Protein AF-A0A8C5RWV8-F1 (afdb_monomer_lite)

Secondary structure (DSSP, 8-state):
-HHHHHHHHHHHHHHHHHHHT-HHHHHHHHHHHHHHHHHS-SS--SSTTHHHHHHHHHHHHHHHTT-HHHHHHHHHHHHHHH---HHHHHHHHHHHHHTT-HHHHHHHHHHHHHHHHHH-GGGGTTT-------

Sequence (134 aa):
GDQRLGQDALRLQAAAHYAQGDLSSAKALVELQLATATESSPGAPEDPSELPDAEVNMGCLLYREGQHEEACGKFASAMQVLGYCPELSYNMALCCYAAKQYAPALKHIADIIERGMQQHPELSVGTNTEVLDK

InterPro domains:
  IPR011990 Tetratricopeptide-like helical domain superfamily [G3DSA:1.25.40.10] (6-124)
  IPR011990 Tetratricopeptide-like helical domain superfamily [SSF48452] (9-117)
  IPR039941 Tetratricopeptide repeat protein 30 [PTHR20931] (4-132)

pLDDT: mean 85.17, std 16.17, range [38.12, 98.38]

Radius of gyration: 18.42 Å; chains: 1; bounding box: 37×33×67 Å

Structure (mmCIF, N/CA/C/O backbone):
data_AF-A0A8C5RWV8-F1
#
_entry.id   AF-A0A8C5RWV8-F1
#
loop_
_atom_site.group_PDB
_atom_site.id
_atom_site.type_symbol
_atom_site.label_atom_id
_atom_site.label_alt_id
_atom_site.label_comp_id
_atom_site.label_asym_id
_atom_site.label_entity_id
_atom_site.label_seq_id
_atom_site.pdbx_PDB_ins_code
_atom_site.Cartn_x
_atom_site.Cartn_y
_atom_site.Cartn_z
_atom_site.occupancy
_atom_site.B_iso_or_equiv
_atom_site.auth_seq_id
_atom_site.auth_comp_id
_atom_site.auth_asym_id
_atom_site.auth_atom_id
_atom_site.pdbx_PDB_model_num
ATOM 1 N N . GLY A 1 1 ? 12.555 4.744 24.818 1.00 59.03 1 GLY A N 1
ATOM 2 C CA . GLY A 1 1 ? 12.546 3.323 25.222 1.00 59.03 1 GLY A CA 1
ATOM 3 C C . GLY A 1 1 ? 11.132 2.789 25.206 1.00 59.03 1 GLY A C 1
ATOM 4 O O . GLY A 1 1 ? 10.772 2.121 24.252 1.00 59.03 1 GLY A O 1
ATOM 5 N N . ASP A 1 2 ? 10.321 3.164 26.198 1.00 65.06 2 ASP A N 1
ATOM 6 C CA . ASP A 1 2 ? 8.924 2.710 26.326 1.00 65.06 2 ASP A CA 1
ATOM 7 C C . ASP A 1 2 ? 7.998 3.164 25.189 1.00 65.06 2 ASP A C 1
ATOM 9 O O . ASP A 1 2 ? 7.193 2.384 24.695 1.00 65.06 2 ASP A O 1
ATOM 13 N N . GLN A 1 3 ? 8.135 4.409 24.724 1.00 68.31 3 GLN A N 1
ATOM 14 C CA . GLN A 1 3 ? 7.224 4.958 23.714 1.00 68.31 3 GLN A CA 1
ATOM 15 C C . GLN A 1 3 ? 7.363 4.275 22.344 1.00 68.31 3 GLN A C 1
ATOM 17 O O . GLN A 1 3 ? 6.359 3.985 21.702 1.00 68.31 3 GLN A O 1
ATOM 22 N N . ARG A 1 4 ? 8.593 3.920 21.948 1.00 71.81 4 ARG A N 1
ATOM 23 C CA . ARG A 1 4 ? 8.873 3.157 20.718 1.00 71.81 4 ARG A CA 1
ATOM 24 C C . ARG A 1 4 ? 8.326 1.731 20.785 1.00 71.81 4 ARG A C 1
ATOM 26 O O . ARG A 1 4 ? 7.661 1.290 19.860 1.00 71.81 4 ARG A O 1
ATOM 33 N N . LEU A 1 5 ? 8.523 1.043 21.914 1.00 78.69 5 LEU A N 1
ATOM 34 C CA . LEU A 1 5 ? 7.948 -0.291 22.138 1.00 78.69 5 LEU A CA 1
ATOM 35 C C . LEU A 1 5 ? 6.414 -0.271 22.069 1.00 78.69 5 LEU A C 1
ATOM 37 O O . LEU A 1 5 ? 5.812 -1.199 21.534 1.00 78.69 5 LEU A O 1
ATOM 41 N N . GLY A 1 6 ? 5.789 0.796 22.577 1.00 81.38 6 GLY A N 1
ATOM 42 C CA . GLY A 1 6 ? 4.350 1.014 22.450 1.00 81.38 6 GLY A CA 1
ATOM 43 C C . GLY A 1 6 ? 3.893 1.135 20.995 1.00 81.38 6 GLY A C 1
ATOM 44 O O . GLY A 1 6 ? 2.922 0.489 20.607 1.00 81.38 6 GLY A O 1
ATOM 45 N N . GLN A 1 7 ? 4.609 1.903 20.172 1.00 80.25 7 GLN A N 1
ATOM 46 C CA . GLN A 1 7 ? 4.284 2.049 18.751 1.00 80.25 7 GLN A CA 1
ATOM 47 C C . GLN A 1 7 ? 4.516 0.763 17.940 1.00 80.25 7 GLN A C 1
ATOM 49 O O . GLN A 1 7 ? 3.670 0.381 17.130 1.00 80.25 7 GLN A O 1
ATOM 54 N N . ASP A 1 8 ? 5.617 0.050 18.189 1.00 83.94 8 ASP A N 1
ATOM 55 C CA . ASP A 1 8 ? 5.897 -1.236 17.540 1.00 83.94 8 ASP A CA 1
ATOM 56 C C . ASP A 1 8 ? 4.810 -2.272 17.866 1.00 83.94 8 ASP A C 1
ATOM 58 O O . ASP A 1 8 ? 4.361 -3.020 16.991 1.00 83.94 8 ASP A O 1
ATOM 62 N N . ALA A 1 9 ? 4.331 -2.283 19.115 1.00 87.50 9 ALA A N 1
ATOM 63 C CA . ALA A 1 9 ? 3.231 -3.141 19.539 1.00 87.50 9 ALA A CA 1
ATOM 64 C C . ALA A 1 9 ? 1.916 -2.792 18.822 1.00 87.50 9 ALA A C 1
ATOM 66 O O . ALA A 1 9 ? 1.231 -3.698 18.340 1.00 87.50 9 ALA A O 1
ATOM 67 N N . LEU A 1 10 ? 1.584 -1.500 18.693 1.00 87.19 10 LEU A N 1
ATOM 68 C CA . LEU A 1 10 ? 0.396 -1.042 17.960 1.00 87.19 10 LEU A CA 1
ATOM 69 C C . LEU A 1 10 ? 0.450 -1.451 16.486 1.00 87.19 10 LEU A C 1
ATOM 71 O O . LEU A 1 10 ? -0.529 -1.972 15.948 1.00 87.19 10 LEU A O 1
ATOM 75 N N . ARG A 1 11 ? 1.608 -1.279 15.844 1.00 87.88 11 ARG A N 1
ATOM 76 C CA . ARG A 1 11 ? 1.836 -1.677 14.452 1.00 87.88 11 ARG A CA 1
ATOM 77 C C . ARG A 1 11 ? 1.648 -3.178 14.254 1.00 87.88 11 ARG A C 1
ATOM 79 O O . ARG A 1 11 ? 0.947 -3.599 13.333 1.00 87.88 11 ARG A O 1
ATOM 86 N N . LEU A 1 12 ? 2.246 -3.990 15.126 1.00 91.44 12 LEU A N 1
ATOM 87 C CA . LEU A 1 12 ? 2.105 -5.443 15.071 1.00 91.44 12 LEU A CA 1
ATOM 88 C C . LEU A 1 12 ? 0.648 -5.873 15.288 1.00 91.44 12 LEU A C 1
ATOM 90 O O . LEU A 1 12 ? 0.151 -6.753 14.585 1.00 91.44 12 LEU A O 1
ATOM 94 N N . GLN A 1 13 ? -0.055 -5.231 16.222 1.00 92.50 13 GLN A N 1
ATOM 95 C CA . GLN A 1 13 ? -1.465 -5.502 16.478 1.00 92.50 13 GLN A CA 1
ATOM 96 C C . GLN A 1 13 ? -2.341 -5.141 15.269 1.00 92.50 13 GLN A C 1
ATOM 98 O O . GLN A 1 13 ? -3.190 -5.940 14.870 1.00 92.50 13 GLN A O 1
ATOM 103 N N . ALA A 1 14 ? -2.099 -3.993 14.630 1.00 92.31 14 ALA A N 1
ATOM 104 C CA . ALA A 1 14 ? -2.794 -3.599 13.406 1.00 92.31 14 ALA A CA 1
ATOM 105 C C . ALA A 1 14 ? -2.578 -4.620 12.278 1.00 92.31 14 ALA A C 1
ATOM 107 O O . ALA A 1 14 ? -3.539 -5.049 11.637 1.00 92.31 14 ALA A O 1
ATOM 108 N N . ALA A 1 15 ? -1.336 -5.075 12.082 1.00 91.62 15 ALA A N 1
ATOM 109 C CA . ALA A 1 15 ? -1.011 -6.108 11.102 1.00 91.62 15 ALA A CA 1
ATOM 110 C C . ALA A 1 15 ? -1.717 -7.443 11.404 1.00 91.62 15 ALA A C 1
ATOM 112 O O . ALA A 1 15 ? -2.196 -8.110 10.485 1.00 91.62 15 ALA A O 1
ATOM 113 N N . ALA A 1 16 ? -1.841 -7.817 12.682 1.00 94.06 16 ALA A N 1
ATOM 114 C CA . ALA A 1 16 ? -2.563 -9.019 13.091 1.00 94.06 16 ALA A CA 1
ATOM 115 C C . ALA A 1 16 ? -4.065 -8.932 12.764 1.00 94.06 16 ALA A C 1
ATOM 117 O O . ALA A 1 16 ? -4.607 -9.864 12.166 1.00 94.06 16 ALA A O 1
ATOM 118 N N . HIS A 1 17 ? -4.724 -7.812 13.082 1.00 93.38 17 HIS A N 1
ATOM 119 C CA . HIS A 1 17 ? -6.131 -7.588 12.718 1.00 93.38 17 HIS A CA 1
ATOM 120 C C . HIS A 1 17 ? -6.326 -7.577 11.196 1.00 93.38 17 HIS A C 1
ATOM 122 O O . HIS A 1 17 ? -7.226 -8.239 10.677 1.00 93.38 17 HIS A O 1
ATOM 128 N N . TYR A 1 18 ? -5.426 -6.918 10.459 1.00 92.75 18 TYR A N 1
ATOM 129 C CA . TYR A 1 18 ? -5.441 -6.920 8.999 1.00 92.75 18 TYR A CA 1
ATOM 130 C C . TYR A 1 18 ? -5.351 -8.344 8.437 1.00 92.75 18 TYR A C 1
ATOM 132 O O . TYR A 1 18 ? -6.164 -8.729 7.594 1.00 92.75 18 TYR A O 1
ATOM 140 N N . ALA A 1 19 ? -4.415 -9.161 8.928 1.00 92.50 19 ALA A N 1
ATOM 141 C CA . ALA A 1 19 ? -4.256 -10.549 8.496 1.00 92.50 19 ALA A CA 1
ATOM 142 C C . ALA A 1 19 ? -5.501 -11.407 8.790 1.00 92.50 19 ALA A C 1
ATOM 144 O O . ALA A 1 19 ? -5.854 -12.272 7.991 1.00 92.50 19 ALA A O 1
ATOM 145 N N . GLN A 1 20 ? -6.204 -11.130 9.891 1.00 93.62 20 GLN A N 1
ATOM 146 C CA . GLN A 1 20 ? -7.466 -11.788 10.255 1.00 93.62 20 GLN A CA 1
ATOM 147 C C . GLN A 1 20 ? -8.668 -11.300 9.427 1.00 93.62 20 GLN A C 1
ATOM 149 O O . GLN A 1 20 ? -9.737 -11.901 9.480 1.00 93.62 20 GLN A O 1
ATOM 154 N N . GLY A 1 21 ? -8.502 -10.231 8.640 1.00 91.00 21 GLY A N 1
ATOM 155 C CA . GLY A 1 21 ? -9.572 -9.608 7.861 1.00 91.00 21 GLY A CA 1
ATOM 156 C C . GLY A 1 21 ? -10.431 -8.621 8.653 1.00 91.00 21 GLY A C 1
ATOM 157 O O . GLY A 1 21 ? -11.382 -8.078 8.097 1.00 91.00 21 GLY A O 1
ATOM 158 N N . ASP A 1 22 ? -10.081 -8.349 9.909 1.00 94.56 22 ASP A N 1
ATOM 159 C CA . ASP A 1 22 ? -10.712 -7.324 10.736 1.00 94.56 22 ASP A CA 1
ATOM 160 C C . ASP A 1 22 ? -10.149 -5.940 10.375 1.00 94.56 22 ASP A C 1
ATOM 162 O O . ASP A 1 22 ? -9.292 -5.370 11.057 1.00 94.56 22 ASP A O 1
ATOM 166 N N . LEU A 1 23 ? -10.599 -5.423 9.228 1.00 92.81 23 LEU A N 1
ATOM 167 C CA . LEU A 1 23 ? -10.114 -4.156 8.678 1.00 92.81 23 LEU A CA 1
ATOM 168 C C . LEU A 1 23 ? -10.488 -2.962 9.561 1.00 92.81 23 LEU A C 1
ATOM 170 O O . LEU A 1 23 ? -9.710 -2.019 9.651 1.00 92.81 23 LEU A O 1
ATOM 174 N N . SER A 1 24 ? -11.632 -3.008 10.249 1.00 93.56 24 SER A N 1
ATOM 175 C CA . SER A 1 24 ? -12.094 -1.915 11.110 1.00 93.56 24 SER A CA 1
ATOM 176 C C . SER A 1 24 ? -11.172 -1.710 12.311 1.00 93.56 24 SER A C 1
ATOM 178 O O . SER A 1 24 ? -10.741 -0.585 12.562 1.00 93.56 24 SER A O 1
ATOM 180 N N . SER A 1 25 ? -10.812 -2.788 13.016 1.00 93.75 25 SER A N 1
ATOM 181 C CA . SER A 1 25 ? -9.873 -2.699 14.141 1.00 93.75 25 SER A CA 1
ATOM 182 C C . SER A 1 25 ? -8.473 -2.309 13.675 1.00 93.75 25 SER A C 1
ATOM 184 O O . SER A 1 25 ? -7.825 -1.467 14.295 1.00 93.75 25 SER A O 1
ATOM 186 N N . ALA A 1 26 ? -8.013 -2.872 12.552 1.00 94.56 26 ALA A N 1
ATOM 187 C CA . ALA A 1 26 ? -6.723 -2.509 11.975 1.00 94.56 26 ALA A CA 1
ATOM 188 C C . ALA A 1 26 ? -6.662 -1.016 11.609 1.00 94.56 26 ALA A C 1
ATOM 190 O O . ALA A 1 26 ? -5.687 -0.344 11.938 1.00 94.56 26 ALA A O 1
ATOM 191 N N . LYS A 1 27 ? -7.721 -0.477 10.994 1.00 94.06 27 LYS A N 1
ATOM 192 C CA . LYS A 1 27 ? -7.821 0.938 10.625 1.00 94.06 27 LYS A CA 1
ATOM 193 C C . LYS A 1 27 ? -7.793 1.857 11.837 1.00 94.06 27 LYS A C 1
ATOM 195 O O . LYS A 1 27 ? -6.995 2.786 11.843 1.00 94.06 27 LYS A O 1
ATOM 200 N N . ALA A 1 28 ? -8.557 1.551 12.885 1.00 94.31 28 ALA A N 1
ATOM 201 C CA . ALA A 1 28 ? -8.556 2.343 14.115 1.00 94.31 28 ALA A CA 1
ATOM 202 C C . ALA A 1 28 ? -7.157 2.434 14.758 1.00 94.31 28 ALA A C 1
ATOM 204 O O . ALA A 1 28 ? -6.747 3.499 15.217 1.00 94.31 28 ALA A O 1
ATOM 205 N N . LEU A 1 29 ? -6.397 1.332 14.753 1.00 92.94 29 LEU A N 1
ATOM 206 C CA . LEU A 1 29 ? -5.028 1.306 15.281 1.00 92.94 29 LEU A CA 1
ATOM 207 C C . LEU A 1 29 ? -4.057 2.133 14.424 1.00 92.94 29 LEU A C 1
ATOM 209 O O . LEU A 1 29 ? -3.216 2.845 14.969 1.00 92.94 29 LEU A O 1
ATOM 213 N N . VAL A 1 30 ? -4.183 2.079 13.094 1.00 93.00 30 VAL A N 1
ATOM 214 C CA . VAL A 1 30 ? -3.346 2.880 12.183 1.00 93.00 30 VAL A CA 1
ATOM 215 C C . VAL A 1 30 ? -3.711 4.369 12.243 1.00 93.00 30 VAL A C 1
ATOM 217 O O . VAL A 1 30 ? -2.821 5.213 12.211 1.00 93.00 30 VAL A O 1
ATOM 220 N N . GLU A 1 31 ? -4.991 4.721 12.372 1.00 91.56 31 GLU A N 1
ATOM 221 C CA . GLU A 1 31 ? -5.430 6.111 12.566 1.00 91.56 31 GLU A CA 1
ATOM 222 C C . GLU A 1 31 ? -4.902 6.690 13.879 1.00 91.56 31 GLU A C 1
ATOM 224 O O . GLU A 1 31 ? -4.411 7.818 13.894 1.00 91.56 31 GLU A O 1
ATOM 229 N N . LEU A 1 32 ? -4.926 5.903 14.960 1.00 89.31 32 LEU A N 1
ATOM 230 C CA . LEU A 1 32 ? -4.314 6.287 16.230 1.00 89.31 32 LEU A CA 1
ATOM 231 C C . LEU A 1 32 ? -2.808 6.534 16.066 1.00 89.31 32 LEU A C 1
ATOM 233 O O . LEU A 1 32 ? -2.301 7.556 16.525 1.00 89.31 32 LEU A O 1
ATOM 237 N N . GLN A 1 33 ? -2.104 5.642 15.365 1.00 87.06 33 GLN A N 1
ATOM 238 C CA . GLN A 1 33 ? -0.680 5.801 15.067 1.00 87.06 33 GLN A CA 1
ATOM 239 C C . GLN A 1 33 ? -0.413 7.109 14.301 1.00 87.06 33 GLN A C 1
ATOM 241 O O . GLN A 1 33 ? 0.445 7.893 14.706 1.00 87.06 33 GLN A O 1
ATOM 246 N N . LEU A 1 34 ? -1.183 7.389 13.244 1.00 84.75 34 LEU A N 1
ATOM 247 C CA . LEU A 1 34 ? -1.068 8.628 12.466 1.00 84.75 34 LEU A CA 1
ATOM 248 C C . LEU A 1 34 ? -1.338 9.872 13.323 1.00 84.75 34 LEU A C 1
ATOM 250 O O . LEU A 1 34 ? -0.570 10.830 13.255 1.00 84.75 34 LEU A O 1
ATOM 254 N N . ALA A 1 35 ? -2.373 9.850 14.166 1.00 84.38 35 ALA A N 1
ATOM 255 C CA . ALA A 1 35 ? -2.685 10.954 15.069 1.00 84.38 35 ALA A CA 1
ATOM 256 C C . ALA A 1 35 ? -1.514 11.234 16.025 1.00 84.38 35 ALA A C 1
ATOM 258 O O . ALA A 1 35 ? -1.021 12.360 16.086 1.00 84.38 35 ALA A O 1
ATOM 259 N N . THR A 1 36 ? -0.979 10.199 16.681 1.00 79.00 36 THR A N 1
ATOM 260 C CA . THR A 1 36 ? 0.155 10.347 17.613 1.00 79.00 36 THR A CA 1
ATOM 261 C C . THR A 1 36 ? 1.449 10.813 16.939 1.00 79.00 36 THR A C 1
ATOM 263 O O . THR A 1 36 ? 2.221 11.558 17.550 1.00 79.00 36 THR A O 1
ATOM 266 N N . ALA A 1 37 ? 1.664 10.447 15.671 1.00 73.00 37 ALA A N 1
ATOM 267 C CA . ALA A 1 37 ? 2.795 10.919 14.875 1.00 73.00 37 ALA A CA 1
ATOM 268 C C . ALA A 1 37 ? 2.663 12.410 14.512 1.00 73.00 37 ALA A C 1
ATOM 270 O O . ALA A 1 37 ? 3.667 13.114 14.435 1.00 73.00 37 ALA A O 1
ATOM 271 N N . THR A 1 38 ? 1.435 12.912 14.326 1.00 67.75 38 THR A N 1
ATOM 272 C CA . THR A 1 38 ? 1.174 14.332 14.018 1.00 67.75 38 THR A CA 1
ATOM 273 C C . THR A 1 38 ? 1.084 15.236 15.250 1.00 67.75 38 THR A C 1
ATOM 275 O O . THR A 1 38 ? 1.400 16.421 15.161 1.00 67.75 38 THR A O 1
ATOM 278 N N . GLU A 1 39 ? 0.672 14.698 16.402 1.00 63.47 39 GLU A N 1
ATOM 279 C CA . GLU A 1 39 ? 0.508 15.449 17.657 1.00 63.47 39 GLU A CA 1
ATOM 280 C C . GLU A 1 39 ? 1.806 15.574 18.474 1.00 63.47 39 GLU A C 1
ATOM 282 O O . GLU A 1 39 ? 1.903 16.416 19.372 1.00 63.47 39 GLU A O 1
ATOM 287 N N . SER A 1 40 ? 2.838 14.794 18.144 1.00 56.16 40 SER A N 1
ATOM 288 C CA . SER A 1 40 ? 4.166 14.899 18.755 1.00 56.16 40 SER A CA 1
ATOM 289 C C . SER A 1 40 ? 4.940 16.135 18.248 1.00 56.16 40 SER A C 1
ATOM 291 O O . SER A 1 40 ? 5.860 16.003 17.460 1.00 56.16 40 SER A O 1
ATOM 293 N N . SER A 1 41 ? 4.544 17.324 18.733 1.00 45.47 41 SER A N 1
ATOM 294 C CA . SER A 1 41 ? 5.313 18.562 19.026 1.00 45.47 41 SER A CA 1
ATOM 295 C C . SER A 1 41 ? 6.283 19.185 17.976 1.00 45.47 41 SER A C 1
ATOM 297 O O . SER A 1 41 ? 6.981 18.488 17.244 1.00 45.47 41 SER A O 1
ATOM 299 N N . PRO A 1 42 ? 6.445 20.533 17.937 1.00 43.25 42 PRO A N 1
ATOM 300 C CA . PRO A 1 42 ? 7.427 21.203 17.086 1.00 43.25 42 PRO A CA 1
ATOM 301 C C . PRO A 1 42 ? 8.836 20.953 17.634 1.00 43.25 42 PRO A C 1
ATOM 303 O O . PRO A 1 42 ? 9.323 21.664 18.510 1.00 43.25 42 PRO A O 1
ATOM 306 N N . GLY A 1 43 ? 9.477 19.904 17.130 1.00 47.81 43 GLY A N 1
ATOM 307 C CA . GLY A 1 43 ? 10.783 19.472 17.614 1.00 47.81 43 GLY A CA 1
ATOM 308 C C . GLY A 1 43 ? 11.186 18.100 17.098 1.00 47.81 43 GLY A C 1
ATOM 309 O O . GLY A 1 43 ? 11.653 17.303 17.891 1.00 47.81 43 GLY A O 1
ATOM 310 N N . ALA A 1 44 ? 11.016 17.881 15.790 1.00 47.16 44 ALA A N 1
ATOM 311 C CA . ALA A 1 44 ? 11.410 16.704 15.009 1.00 47.16 44 ALA A CA 1
ATOM 312 C C . ALA A 1 44 ? 10.792 15.347 15.431 1.00 47.16 44 ALA A C 1
ATOM 314 O O . ALA A 1 44 ? 10.740 15.018 16.612 1.00 47.16 44 ALA A O 1
ATOM 315 N N . PRO A 1 45 ? 10.377 14.503 14.467 1.00 50.31 45 PRO A N 1
ATOM 316 C CA . PRO A 1 45 ? 10.149 13.093 14.761 1.00 50.31 45 PRO A CA 1
ATOM 317 C C . PRO A 1 45 ? 11.474 12.482 15.248 1.00 50.31 45 PRO A C 1
ATOM 319 O O . PRO A 1 45 ? 12.504 12.659 14.594 1.00 50.31 45 PRO A O 1
ATOM 322 N N . GLU A 1 46 ? 11.468 11.785 16.390 1.00 52.03 46 GLU A N 1
ATOM 323 C CA . GLU A 1 46 ? 12.666 11.090 16.899 1.00 52.03 46 GLU A CA 1
ATOM 324 C C . GLU A 1 46 ? 13.157 9.999 15.921 1.00 52.03 46 GLU A C 1
ATOM 326 O O . GLU A 1 46 ? 14.312 9.581 15.999 1.00 52.03 46 GLU A O 1
ATOM 331 N N . ASP A 1 47 ? 12.319 9.601 14.954 1.00 55.00 47 ASP A N 1
ATOM 332 C CA . ASP A 1 47 ? 12.678 8.776 13.803 1.00 55.00 47 ASP A CA 1
ATOM 333 C C . ASP A 1 47 ? 11.810 9.150 12.570 1.00 55.00 47 ASP A C 1
ATOM 335 O O . ASP A 1 47 ? 10.583 9.030 12.624 1.00 55.00 47 ASP A O 1
ATOM 339 N N . PRO A 1 48 ? 12.390 9.605 11.440 1.00 60.66 48 PRO A N 1
ATOM 340 C CA . PRO A 1 48 ? 11.646 9.946 10.220 1.00 60.66 48 PRO A CA 1
ATOM 341 C C . PRO A 1 48 ? 10.848 8.783 9.598 1.00 60.66 48 PRO A C 1
ATOM 343 O O . PRO A 1 48 ? 10.087 9.015 8.660 1.00 60.66 48 PRO A O 1
ATOM 346 N N . SER A 1 49 ? 11.036 7.545 10.070 1.00 64.06 49 SER A N 1
ATOM 347 C CA . SER A 1 49 ? 10.424 6.333 9.509 1.00 64.06 49 SER A CA 1
ATOM 348 C C . SER A 1 49 ? 9.027 5.986 10.054 1.00 64.06 49 SER A C 1
ATOM 350 O O . SER A 1 49 ? 8.286 5.255 9.399 1.00 64.06 49 SER A O 1
ATOM 352 N N . GLU A 1 50 ? 8.596 6.539 11.195 1.00 73.88 50 GLU A N 1
ATOM 353 C CA . GLU A 1 50 ? 7.327 6.132 11.834 1.00 73.88 50 GLU A CA 1
ATOM 354 C C . GLU A 1 50 ? 6.077 6.589 11.063 1.00 73.88 50 GLU A C 1
ATOM 356 O O . GLU A 1 50 ? 5.117 5.828 10.907 1.00 73.88 50 GLU A O 1
ATOM 361 N N . LEU A 1 51 ? 6.092 7.828 10.562 1.00 82.88 51 LEU A N 1
ATOM 362 C CA . LEU A 1 51 ? 5.008 8.390 9.757 1.00 82.88 51 LEU A CA 1
ATOM 363 C C . LEU A 1 51 ? 4.821 7.646 8.421 1.00 82.88 51 LEU A C 1
ATOM 365 O O . LEU A 1 51 ? 3.698 7.206 8.160 1.00 82.88 51 LEU A O 1
ATOM 369 N N . PRO A 1 52 ? 5.863 7.450 7.585 1.00 89.38 52 PRO A N 1
ATOM 370 C CA . PRO A 1 52 ? 5.691 6.747 6.319 1.00 89.38 52 PRO A CA 1
ATOM 371 C C . PRO A 1 52 ? 5.256 5.287 6.510 1.00 89.38 52 PRO A C 1
ATOM 373 O O . PRO A 1 52 ? 4.419 4.819 5.744 1.00 89.38 52 PRO A O 1
ATOM 376 N N . ASP A 1 53 ? 5.707 4.583 7.553 1.00 88.94 53 ASP A N 1
ATOM 377 C CA . ASP A 1 53 ? 5.235 3.220 7.845 1.00 88.94 53 ASP A CA 1
ATOM 378 C C . ASP A 1 53 ? 3.724 3.168 8.137 1.00 88.94 53 ASP A C 1
ATOM 380 O O . ASP A 1 53 ? 3.010 2.270 7.675 1.00 88.94 53 ASP A O 1
ATOM 384 N N . ALA A 1 54 ? 3.210 4.141 8.893 1.00 90.50 54 ALA A N 1
ATOM 385 C CA . ALA A 1 54 ? 1.783 4.247 9.176 1.00 90.50 54 ALA A CA 1
ATOM 386 C C . ALA A 1 54 ? 0.975 4.580 7.909 1.00 90.50 54 ALA A C 1
ATOM 388 O O . ALA A 1 54 ? -0.100 4.013 7.694 1.00 90.50 54 ALA A O 1
ATOM 389 N N . GLU A 1 55 ? 1.505 5.435 7.029 1.00 93.69 55 GLU A N 1
ATOM 390 C CA . GLU A 1 55 ? 0.890 5.718 5.730 1.00 93.69 55 GLU A CA 1
ATOM 391 C C . GLU A 1 55 ? 0.854 4.488 4.821 1.00 93.69 55 GLU A C 1
ATOM 393 O O . GLU A 1 55 ? -0.179 4.216 4.210 1.00 93.69 55 GLU A O 1
ATOM 398 N N . VAL A 1 56 ? 1.925 3.692 4.780 1.00 95.31 56 VAL A N 1
ATOM 399 C CA . VAL A 1 56 ? 1.958 2.429 4.026 1.00 95.31 56 VAL A CA 1
ATOM 400 C C . VAL A 1 56 ? 0.888 1.463 4.529 1.00 95.31 56 VAL A C 1
ATOM 402 O O . VAL A 1 56 ? 0.127 0.915 3.729 1.00 95.31 56 VAL A O 1
ATOM 405 N N . ASN A 1 57 ? 0.767 1.291 5.847 1.00 94.44 57 ASN A N 1
ATOM 406 C CA . ASN A 1 57 ? -0.260 0.426 6.430 1.00 94.44 57 ASN A CA 1
ATOM 407 C C . ASN A 1 57 ? -1.680 0.922 6.119 1.00 94.44 57 ASN A C 1
ATOM 409 O O . ASN A 1 57 ? -2.557 0.116 5.798 1.00 94.44 57 ASN A O 1
ATOM 413 N N . MET A 1 58 ? -1.900 2.241 6.139 1.00 95.94 58 MET A N 1
ATOM 414 C CA . MET A 1 58 ? -3.167 2.840 5.712 1.00 95.94 58 MET A CA 1
ATOM 415 C C . MET A 1 58 ? -3.442 2.580 4.225 1.00 95.94 58 MET A C 1
ATOM 417 O O . MET A 1 58 ? -4.562 2.232 3.858 1.00 95.94 58 MET A O 1
ATOM 421 N N . GLY A 1 59 ? -2.425 2.676 3.365 1.00 96.94 59 GLY A N 1
ATOM 422 C CA . GLY A 1 59 ? -2.535 2.331 1.948 1.00 96.94 59 GLY A CA 1
ATOM 423 C C . GLY A 1 59 ? -2.976 0.881 1.729 1.00 96.94 59 GLY A C 1
ATOM 424 O O . GLY A 1 59 ? -3.883 0.620 0.940 1.00 96.94 59 GLY A O 1
ATOM 425 N N . CYS A 1 60 ? -2.409 -0.067 2.479 1.00 96.62 60 CYS A N 1
ATOM 426 C CA . CYS A 1 60 ? -2.804 -1.479 2.425 1.00 96.62 60 CYS A CA 1
ATOM 427 C C . CYS A 1 60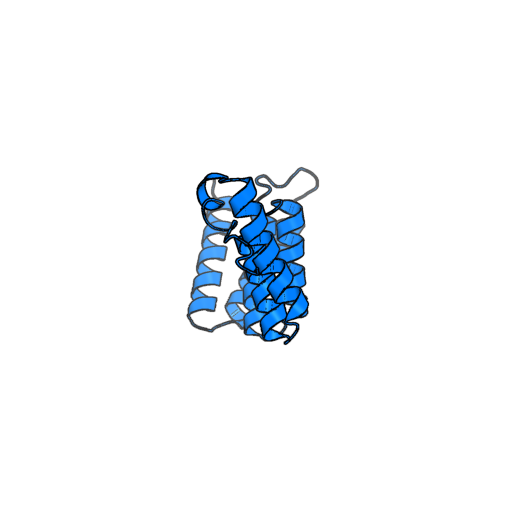 ? -4.269 -1.700 2.839 1.00 96.62 60 CYS A C 1
ATOM 429 O O . CYS A 1 60 ? -4.984 -2.477 2.201 1.00 96.62 60 CYS A O 1
ATOM 431 N N . LEU A 1 61 ? -4.730 -1.010 3.887 1.00 96.38 61 LEU A N 1
ATOM 432 C CA . LEU A 1 61 ? -6.126 -1.054 4.332 1.00 96.38 61 LEU A CA 1
ATOM 433 C C . LEU A 1 61 ? -7.073 -0.539 3.246 1.00 96.38 61 LEU A C 1
ATOM 435 O O . LEU A 1 61 ? -7.971 -1.269 2.831 1.00 96.38 61 LEU A O 1
ATOM 439 N N . LEU A 1 62 ? -6.809 0.662 2.728 1.00 96.81 62 LEU A N 1
ATOM 440 C CA . LEU A 1 62 ? -7.601 1.287 1.666 1.00 96.81 62 LEU A CA 1
ATOM 441 C C . LEU A 1 62 ? -7.644 0.420 0.403 1.00 96.81 62 LEU A C 1
ATOM 443 O O . LEU A 1 62 ? -8.697 0.270 -0.216 1.00 96.81 62 LEU A O 1
ATOM 447 N N . TYR A 1 63 ? -6.525 -0.216 0.043 1.00 97.00 63 TYR A N 1
ATOM 448 C CA . TYR A 1 63 ? -6.476 -1.144 -1.084 1.00 97.00 63 TYR A CA 1
ATOM 449 C C . TYR A 1 63 ? -7.433 -2.325 -0.883 1.00 97.00 63 TYR A C 1
ATOM 451 O O . TYR A 1 63 ? -8.186 -2.671 -1.792 1.00 97.00 63 TYR A O 1
ATOM 459 N N . ARG A 1 64 ? -7.460 -2.923 0.315 1.00 94.69 64 ARG A N 1
ATOM 460 C CA . ARG A 1 64 ? -8.400 -4.013 0.628 1.00 94.69 64 ARG A CA 1
ATOM 461 C C . ARG A 1 64 ? -9.854 -3.567 0.705 1.00 94.69 64 ARG A C 1
ATOM 463 O O . ARG A 1 64 ? -10.730 -4.377 0.417 1.00 94.69 64 ARG A O 1
ATOM 470 N N . GLU A 1 65 ? -10.104 -2.31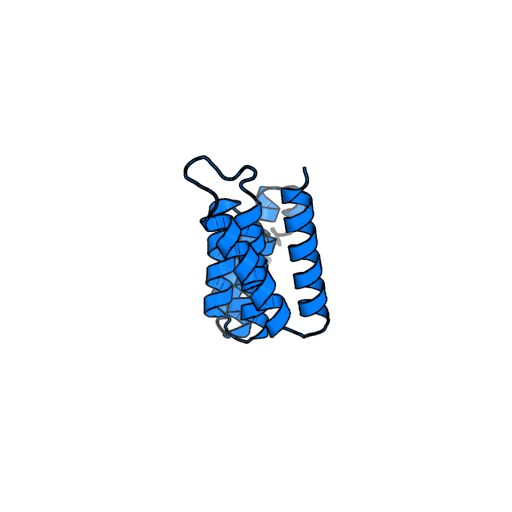4 1.069 1.00 94.75 65 GLU A N 1
ATOM 471 C CA . GLU A 1 65 ? -11.433 -1.692 1.033 1.00 94.75 65 GLU A CA 1
ATOM 472 C C . GLU A 1 65 ? -11.876 -1.333 -0.404 1.00 94.75 65 GLU A C 1
ATOM 474 O O . GLU A 1 65 ? -13.023 -0.949 -0.620 1.00 94.75 65 GLU A O 1
ATOM 479 N N . GLY A 1 66 ? -11.000 -1.490 -1.405 1.00 95.44 66 GLY A N 1
ATOM 480 C CA . GLY A 1 66 ? -11.269 -1.160 -2.808 1.00 95.44 66 GLY A CA 1
ATOM 481 C C . GLY A 1 66 ? -11.053 0.317 -3.160 1.00 95.44 66 GLY A C 1
ATOM 482 O O . GLY A 1 66 ? -11.301 0.730 -4.294 1.00 95.44 66 GLY A O 1
ATOM 483 N N . GLN A 1 67 ? -10.564 1.121 -2.214 1.00 97.38 67 GLN A N 1
ATOM 484 C CA . GLN A 1 67 ? -10.248 2.541 -2.381 1.00 97.38 67 GLN A CA 1
ATOM 485 C C . GLN A 1 67 ? -8.848 2.712 -2.994 1.00 97.38 67 GLN A C 1
ATOM 487 O O . GLN A 1 67 ? -7.929 3.258 -2.385 1.00 97.38 67 GLN A O 1
ATOM 492 N N . HIS A 1 68 ? -8.665 2.207 -4.217 1.00 97.00 68 HIS A N 1
ATOM 493 C CA . HIS A 1 68 ? -7.341 2.093 -4.842 1.00 97.00 68 HIS A CA 1
ATOM 494 C C . HIS A 1 68 ? -6.653 3.446 -5.099 1.00 97.00 68 HIS A C 1
ATOM 496 O O . HIS A 1 68 ? -5.433 3.542 -4.986 1.00 97.00 68 HIS A O 1
ATOM 502 N N . GLU A 1 69 ? -7.403 4.498 -5.439 1.00 96.12 69 GLU A N 1
ATOM 503 C CA . GLU A 1 69 ? -6.824 5.829 -5.683 1.00 9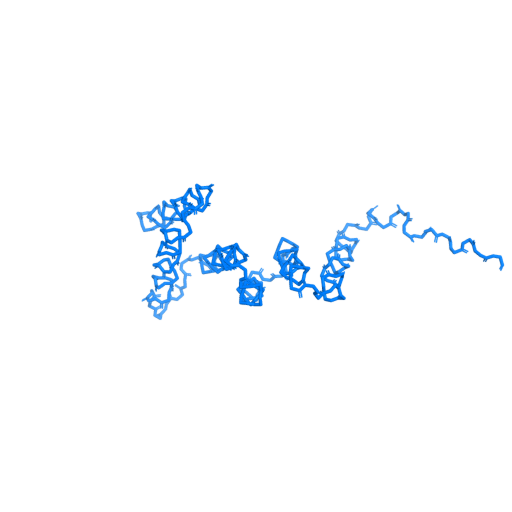6.12 69 GLU A CA 1
ATOM 504 C C . GLU A 1 69 ? -6.283 6.454 -4.390 1.00 96.12 69 GLU A C 1
ATOM 506 O O . GLU A 1 69 ? -5.155 6.947 -4.362 1.00 96.12 69 GLU A O 1
ATOM 511 N N . GLU A 1 70 ? -7.044 6.362 -3.298 1.00 97.00 70 GLU A N 1
ATOM 512 C CA . GLU A 1 70 ? -6.613 6.836 -1.980 1.00 97.00 70 GLU A CA 1
ATOM 513 C C . GLU A 1 70 ? -5.420 6.024 -1.460 1.00 97.00 70 GLU A C 1
ATOM 515 O O . GLU A 1 70 ? -4.457 6.600 -0.951 1.00 97.00 70 GLU A O 1
ATOM 520 N N . ALA A 1 71 ? -5.439 4.700 -1.657 1.00 97.81 71 ALA A N 1
ATOM 521 C CA . ALA A 1 71 ? -4.320 3.821 -1.329 1.00 97.81 71 ALA A CA 1
ATOM 522 C C . ALA A 1 71 ? -3.034 4.238 -2.060 1.00 97.81 71 ALA A C 1
ATOM 524 O O . ALA A 1 71 ? -1.981 4.386 -1.438 1.00 97.81 71 ALA A O 1
ATOM 525 N N . CYS A 1 72 ? -3.132 4.504 -3.367 1.00 97.50 72 CYS A N 1
ATOM 526 C CA . CYS A 1 72 ? -2.017 4.996 -4.175 1.00 97.50 72 CYS A CA 1
ATOM 527 C C . CYS A 1 72 ? -1.465 6.322 -3.629 1.00 97.50 72 CYS A C 1
ATOM 529 O O . CYS A 1 72 ? -0.251 6.485 -3.508 1.00 97.50 72 CYS A O 1
ATOM 531 N N . GLY A 1 73 ? -2.350 7.238 -3.220 1.00 97.12 73 GLY A N 1
ATO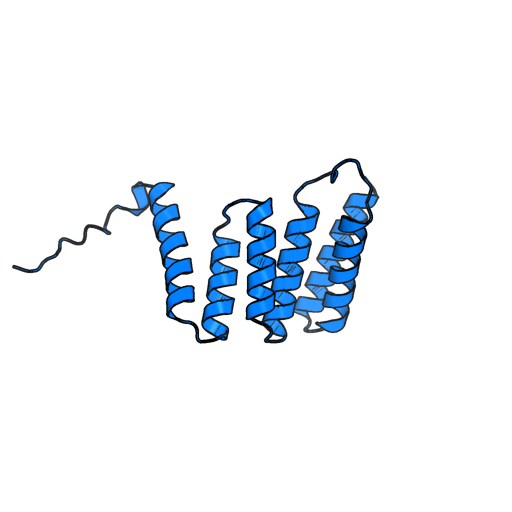M 532 C CA . GLY A 1 73 ? -1.970 8.494 -2.575 1.00 97.12 73 GLY A CA 1
ATOM 533 C C . GLY A 1 73 ? -1.168 8.292 -1.284 1.00 97.12 73 GLY A C 1
ATOM 534 O O . GLY A 1 73 ? -0.172 8.983 -1.071 1.00 97.12 73 GLY A O 1
ATOM 535 N N . LYS A 1 74 ? -1.541 7.311 -0.453 1.00 97.19 74 LYS A N 1
ATOM 536 C CA . LYS A 1 74 ? -0.796 6.979 0.773 1.00 97.19 74 LYS A CA 1
ATOM 537 C C . LYS A 1 74 ? 0.598 6.427 0.489 1.00 97.19 74 LYS A C 1
ATOM 539 O O . LYS A 1 74 ? 1.559 6.869 1.113 1.00 97.19 74 LYS A O 1
ATOM 544 N N . PHE A 1 75 ? 0.738 5.538 -0.493 1.00 97.56 75 PHE A N 1
ATOM 545 C CA . PHE A 1 75 ? 2.056 5.040 -0.902 1.00 97.56 75 PHE A CA 1
ATOM 546 C C . PHE A 1 75 ? 2.935 6.143 -1.506 1.00 97.56 75 PHE A C 1
ATOM 548 O O . PHE A 1 75 ? 4.132 6.196 -1.227 1.00 97.56 75 PHE A O 1
ATOM 555 N N . ALA A 1 76 ? 2.346 7.053 -2.287 1.00 96.62 76 ALA A N 1
ATOM 556 C CA . ALA A 1 76 ? 3.061 8.197 -2.841 1.00 96.62 76 ALA A CA 1
ATOM 557 C C . ALA A 1 76 ? 3.563 9.148 -1.744 1.00 96.62 76 ALA A C 1
ATOM 559 O O . ALA A 1 76 ? 4.698 9.610 -1.825 1.00 96.62 76 ALA A O 1
ATOM 560 N N . SER A 1 77 ? 2.746 9.414 -0.719 1.00 94.31 77 SER A N 1
ATOM 561 C CA . SER A 1 77 ? 3.129 10.238 0.434 1.00 94.31 77 SER A CA 1
ATOM 562 C C . SER A 1 77 ? 4.295 9.616 1.212 1.00 94.31 77 SER A C 1
ATOM 564 O O . SER A 1 77 ? 5.323 10.266 1.404 1.00 94.31 77 SER A O 1
ATOM 566 N N . ALA A 1 78 ? 4.223 8.315 1.510 1.00 94.25 78 ALA A N 1
ATOM 567 C CA . ALA A 1 78 ? 5.326 7.604 2.153 1.00 94.25 78 ALA A CA 1
ATOM 568 C C . ALA A 1 78 ? 6.626 7.669 1.323 1.00 94.25 78 ALA A C 1
ATOM 570 O O . ALA A 1 78 ? 7.708 7.902 1.865 1.00 94.25 78 ALA A O 1
ATOM 571 N N . MET A 1 79 ? 6.523 7.540 -0.006 1.00 94.75 79 MET A N 1
ATOM 572 C CA . MET A 1 79 ? 7.665 7.627 -0.926 1.00 94.75 79 MET A CA 1
ATOM 573 C C . MET A 1 79 ? 8.277 9.039 -0.997 1.00 94.75 79 MET A C 1
ATOM 575 O O . MET A 1 79 ? 9.462 9.177 -1.293 1.00 94.75 79 MET A O 1
ATOM 579 N N . GLN A 1 80 ? 7.515 10.101 -0.707 1.00 93.25 80 GLN A N 1
ATOM 580 C CA . GLN A 1 80 ? 8.070 11.459 -0.615 1.00 93.25 80 GLN A CA 1
ATOM 581 C C . GLN A 1 80 ? 9.011 11.615 0.585 1.00 93.25 80 GLN A C 1
ATOM 583 O O . GLN A 1 80 ? 9.988 12.355 0.491 1.00 93.25 80 GLN A O 1
ATOM 588 N N . VAL A 1 81 ? 8.734 10.913 1.688 1.00 90.69 81 VAL A N 1
ATOM 589 C CA . VAL A 1 81 ? 9.539 10.967 2.917 1.00 90.69 81 VAL A CA 1
ATOM 590 C C . VAL A 1 81 ? 10.730 10.011 2.846 1.00 90.69 81 VAL A C 1
ATOM 592 O O . VAL A 1 81 ? 11.855 10.406 3.144 1.00 90.69 81 VAL A O 1
ATOM 595 N N . LEU A 1 82 ? 10.497 8.764 2.428 1.00 90.38 82 LEU A N 1
ATOM 596 C 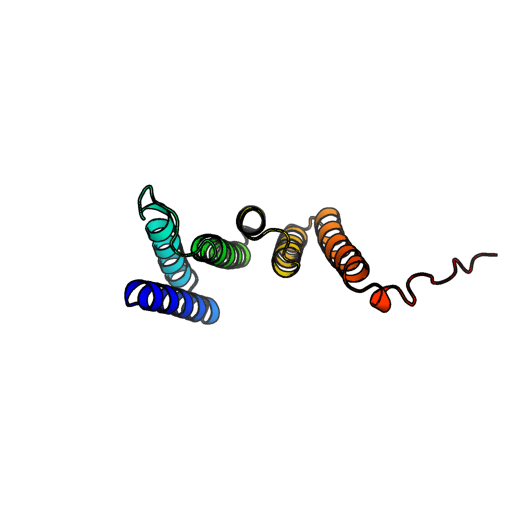CA . LEU A 1 82 ? 11.523 7.713 2.385 1.00 90.38 82 LEU A CA 1
ATOM 597 C C . LEU A 1 82 ? 12.456 7.819 1.170 1.00 90.38 82 LEU A C 1
ATOM 599 O O . LEU A 1 82 ? 13.515 7.193 1.133 1.00 90.38 82 LEU A O 1
ATOM 603 N N . GLY A 1 83 ? 12.068 8.607 0.167 1.00 91.88 83 GLY A N 1
ATOM 604 C CA . GLY A 1 83 ? 12.670 8.548 -1.155 1.00 91.88 83 GLY A CA 1
ATOM 605 C C . GLY A 1 83 ? 12.172 7.334 -1.938 1.00 91.88 83 GLY A C 1
ATOM 606 O O . GLY A 1 83 ? 11.208 6.666 -1.571 1.00 91.88 83 GLY A O 1
ATOM 607 N N . TYR A 1 84 ? 12.809 7.064 -3.076 1.00 93.50 84 TYR A N 1
ATOM 608 C CA . TYR A 1 84 ? 12.356 5.989 -3.952 1.00 93.50 84 TYR A CA 1
ATOM 609 C C . TYR A 1 84 ? 12.526 4.610 -3.303 1.00 93.50 84 TYR A C 1
ATOM 611 O O . TYR A 1 84 ? 13.651 4.182 -3.045 1.00 93.50 84 TYR A O 1
ATOM 619 N N . CYS A 1 85 ? 11.411 3.891 -3.163 1.00 94.06 85 CYS A N 1
ATOM 620 C CA . CYS A 1 85 ? 11.370 2.502 -2.717 1.00 94.06 85 CYS A CA 1
ATOM 621 C C . CYS A 1 85 ? 10.639 1.649 -3.771 1.00 94.06 85 CYS A C 1
ATOM 623 O O . CYS A 1 85 ? 9.487 1.959 -4.107 1.00 94.06 85 CYS A O 1
ATOM 625 N N . PRO A 1 86 ? 11.259 0.583 -4.311 1.00 95.06 86 PRO A N 1
ATOM 626 C CA . PRO A 1 86 ? 10.621 -0.269 -5.314 1.00 95.06 86 PRO A CA 1
ATOM 627 C C . PRO A 1 86 ? 9.351 -0.956 -4.789 1.00 95.06 86 PRO A C 1
ATOM 629 O O . PRO A 1 86 ? 8.409 -1.147 -5.555 1.00 95.06 86 PRO A O 1
ATOM 632 N N . GLU A 1 87 ? 9.272 -1.251 -3.491 1.00 95.88 87 GLU A N 1
ATOM 633 C CA . GLU A 1 87 ? 8.095 -1.822 -2.828 1.00 95.88 87 GLU A CA 1
ATOM 634 C C . GLU A 1 87 ? 6.894 -0.869 -2.885 1.00 95.88 87 GLU A C 1
ATOM 636 O O . GLU A 1 87 ? 5.772 -1.289 -3.170 1.00 95.88 87 GLU A O 1
ATOM 641 N N . LEU A 1 88 ? 7.125 0.432 -2.672 1.00 97.06 88 LEU A N 1
ATOM 642 C CA . LEU A 1 88 ? 6.074 1.450 -2.753 1.00 97.06 88 LEU A CA 1
ATOM 643 C C . LEU A 1 88 ? 5.625 1.669 -4.195 1.00 97.06 88 LEU A C 1
ATOM 645 O O . LEU A 1 88 ? 4.424 1.721 -4.455 1.00 97.06 88 LEU A O 1
ATOM 649 N N . SER A 1 89 ? 6.568 1.716 -5.142 1.00 97.56 89 SER A N 1
ATOM 650 C CA . SER A 1 89 ? 6.238 1.784 -6.571 1.00 97.56 89 SER A CA 1
ATOM 651 C C . SER A 1 89 ? 5.414 0.566 -7.010 1.00 97.56 89 SER A C 1
ATOM 653 O O . SER A 1 89 ? 4.444 0.702 -7.756 1.00 97.56 89 SER A O 1
ATOM 655 N N . TYR A 1 90 ? 5.728 -0.623 -6.490 1.00 97.94 90 TYR A N 1
ATOM 656 C CA . TYR A 1 90 ? 4.962 -1.836 -6.766 1.00 97.94 90 TYR A CA 1
ATOM 657 C C . TYR A 1 90 ? 3.547 -1.771 -6.177 1.00 97.94 90 TYR A C 1
ATOM 659 O O . TYR A 1 90 ? 2.577 -2.081 -6.869 1.00 97.94 90 TYR A O 1
ATOM 667 N N . ASN A 1 91 ? 3.395 -1.299 -4.939 1.00 97.94 91 ASN A N 1
ATOM 668 C CA . ASN A 1 91 ? 2.079 -1.102 -4.329 1.00 97.94 91 ASN A CA 1
ATOM 669 C C . ASN A 1 91 ? 1.222 -0.080 -5.101 1.00 97.94 91 ASN A C 1
ATOM 671 O O . ASN A 1 91 ? 0.024 -0.300 -5.297 1.00 97.94 91 ASN A O 1
ATOM 675 N N . MET A 1 92 ? 1.824 0.997 -5.616 1.00 98.38 92 MET A N 1
ATOM 676 C CA . MET A 1 92 ? 1.150 1.934 -6.526 1.00 98.38 92 MET A CA 1
ATOM 677 C C . MET A 1 92 ? 0.742 1.254 -7.843 1.00 98.38 92 MET A C 1
ATOM 679 O O . MET A 1 92 ? -0.382 1.445 -8.308 1.00 98.38 92 MET A O 1
ATOM 683 N N . ALA A 1 93 ? 1.598 0.394 -8.410 1.00 98.12 93 ALA A N 1
ATOM 684 C CA . ALA A 1 93 ? 1.267 -0.396 -9.596 1.00 98.12 93 ALA A CA 1
ATOM 685 C C . ALA A 1 93 ? 0.051 -1.308 -9.361 1.00 98.12 93 ALA A C 1
ATOM 687 O O . ALA A 1 93 ? -0.839 -1.373 -10.212 1.00 98.12 93 ALA A O 1
ATOM 688 N N . LEU A 1 94 ? -0.018 -1.971 -8.200 1.00 97.88 94 LEU A N 1
ATOM 689 C CA . LEU A 1 94 ? -1.166 -2.789 -7.801 1.00 97.88 94 LEU A CA 1
ATOM 690 C C . LEU A 1 94 ? -2.443 -1.952 -7.694 1.00 97.88 94 LEU A C 1
ATOM 692 O O . LEU A 1 94 ? -3.481 -2.367 -8.209 1.00 97.88 94 LEU A O 1
ATOM 696 N N . CYS A 1 95 ? -2.368 -0.759 -7.098 1.00 98.06 95 CYS A N 1
ATOM 697 C CA . CYS A 1 95 ? -3.501 0.167 -7.031 1.00 98.06 95 CYS A CA 1
ATOM 698 C C . CYS A 1 95 ? -4.002 0.544 -8.432 1.00 98.06 95 CYS A C 1
ATOM 700 O O . CYS A 1 95 ? -5.195 0.422 -8.719 1.00 98.06 95 CYS A O 1
ATOM 702 N N . CYS A 1 96 ? -3.096 0.934 -9.334 1.00 97.69 96 CYS A N 1
ATOM 703 C CA . CYS A 1 96 ? -3.438 1.250 -10.721 1.00 97.69 96 CYS A CA 1
ATOM 704 C C . CYS A 1 96 ? -4.047 0.042 -11.446 1.00 97.69 96 CYS A C 1
ATOM 706 O O . CYS A 1 96 ? -5.051 0.181 -12.144 1.00 97.69 96 CYS A O 1
ATOM 708 N N . TYR A 1 97 ? -3.488 -1.155 -11.260 1.00 97.69 97 TYR A N 1
ATOM 709 C CA . TYR A 1 97 ? -4.005 -2.381 -11.864 1.00 97.69 97 TYR A CA 1
ATOM 710 C C . TYR A 1 97 ? -5.422 -2.711 -11.376 1.00 97.69 97 TYR A C 1
ATOM 712 O O . TYR A 1 97 ? -6.306 -2.982 -12.192 1.00 97.69 97 TYR A O 1
ATOM 720 N N . ALA A 1 98 ? -5.665 -2.629 -10.065 1.00 96.62 98 ALA A N 1
ATOM 721 C CA . ALA A 1 98 ? -6.977 -2.859 -9.467 1.00 96.62 98 ALA A CA 1
ATOM 722 C C . ALA A 1 98 ? -8.017 -1.815 -9.923 1.00 96.62 98 ALA A C 1
ATOM 724 O O . ALA A 1 98 ? -9.178 -2.151 -10.162 1.00 96.62 98 ALA A O 1
ATOM 725 N N . ALA A 1 99 ? -7.585 -0.572 -10.163 1.00 95.75 99 ALA A N 1
ATOM 726 C CA . ALA A 1 99 ? -8.378 0.483 -10.799 1.00 95.75 99 ALA A CA 1
ATOM 727 C C . ALA A 1 99 ? -8.516 0.335 -12.333 1.00 95.75 99 ALA A C 1
ATOM 729 O O . ALA A 1 99 ? -9.110 1.195 -12.983 1.00 95.75 99 ALA A O 1
ATOM 730 N N . LYS A 1 100 ? -7.986 -0.744 -12.934 1.00 96.38 100 LYS A N 1
ATOM 731 C CA . LYS A 1 100 ? -7.952 -1.010 -14.390 1.00 96.38 100 LYS A CA 1
ATOM 732 C C . LYS A 1 100 ? -7.182 0.041 -15.206 1.00 96.38 100 LYS A C 1
ATOM 734 O O . LYS A 1 100 ? -7.340 0.142 -16.422 1.00 96.38 100 LYS A O 1
ATOM 739 N N . GLN A 1 101 ? -6.310 0.802 -14.554 1.00 96.75 101 GLN A N 1
ATOM 740 C CA . GLN A 1 101 ? -5.404 1.769 -15.165 1.00 96.75 101 GLN A CA 1
ATOM 741 C C . GLN A 1 101 ? -4.091 1.074 -15.555 1.00 96.75 101 GLN A C 1
ATOM 743 O O . GLN A 1 101 ? -3.057 1.207 -14.900 1.00 96.75 101 GLN A O 1
ATOM 748 N N . TYR A 1 102 ? -4.127 0.301 -16.641 1.00 96.50 102 TYR A N 1
ATOM 749 C CA . TYR A 1 102 ? -3.006 -0.568 -17.019 1.00 96.50 102 TYR A CA 1
ATOM 750 C C . TYR A 1 102 ? -1.747 0.187 -17.459 1.00 96.50 102 TYR A C 1
ATOM 752 O O . TYR A 1 102 ? -0.643 -0.246 -17.145 1.00 96.50 102 TYR A O 1
ATOM 760 N N . ALA A 1 103 ? -1.887 1.319 -18.155 1.00 97.25 103 ALA A N 1
ATOM 761 C CA . ALA A 1 103 ? -0.728 2.096 -18.600 1.00 97.25 103 ALA A CA 1
ATOM 762 C C . ALA A 1 103 ? 0.075 2.687 -17.417 1.00 97.25 103 ALA A C 1
ATOM 764 O O . ALA A 1 103 ? 1.287 2.473 -17.374 1.00 97.25 103 ALA A O 1
ATOM 765 N N . PRO A 1 104 ? -0.554 3.340 -16.416 1.00 96.06 104 PRO A N 1
ATOM 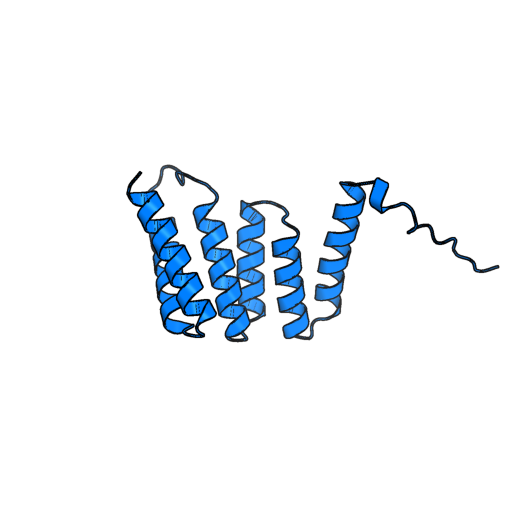766 C CA . PRO A 1 104 ? 0.133 3.728 -15.182 1.00 96.06 104 PRO A CA 1
ATOM 767 C C . PRO A 1 104 ? 0.755 2.551 -14.419 1.00 96.06 104 PRO A C 1
ATOM 769 O O . PRO A 1 104 ? 1.897 2.653 -13.980 1.00 96.06 104 PRO A O 1
ATOM 772 N N . ALA A 1 105 ? 0.055 1.416 -14.314 1.00 97.31 105 ALA A N 1
ATOM 773 C CA . ALA A 1 105 ? 0.598 0.227 -13.655 1.00 97.31 105 ALA A CA 1
ATOM 774 C C . ALA A 1 105 ? 1.881 -0.273 -14.342 1.00 97.31 105 ALA A C 1
ATOM 776 O O . ALA A 1 105 ? 2.895 -0.485 -13.681 1.00 97.31 105 ALA A O 1
ATOM 777 N N . LEU A 1 106 ? 1.866 -0.400 -15.675 1.00 97.62 106 LEU A N 1
ATOM 778 C CA . LEU A 1 106 ? 3.041 -0.800 -16.455 1.00 97.62 106 LEU A CA 1
ATOM 779 C C . LEU A 1 106 ? 4.200 0.180 -16.297 1.00 97.62 106 LEU A C 1
ATOM 781 O O . LEU A 1 106 ? 5.343 -0.258 -16.206 1.00 97.62 106 LEU A O 1
ATOM 785 N N . LYS A 1 107 ? 3.915 1.484 -16.228 1.00 96.94 107 LYS A N 1
ATOM 786 C CA . LYS A 1 107 ? 4.942 2.497 -15.983 1.00 96.94 107 LYS A CA 1
ATOM 787 C C . LYS A 1 107 ? 5.656 2.259 -14.651 1.00 96.94 107 LYS A C 1
ATOM 789 O O . LYS A 1 107 ? 6.877 2.209 -14.637 1.00 96.94 107 LYS A O 1
ATOM 794 N N . HIS A 1 108 ? 4.918 2.041 -13.562 1.00 97.00 108 HIS A N 1
ATOM 795 C CA . HIS A 1 108 ? 5.527 1.748 -12.261 1.00 97.00 108 HIS A CA 1
ATOM 796 C C . HIS A 1 108 ? 6.422 0.503 -12.293 1.00 97.00 108 HIS A C 1
ATOM 798 O O . HIS A 1 108 ? 7.515 0.518 -11.730 1.00 97.00 108 HIS A O 1
ATOM 804 N N . ILE A 1 109 ? 5.989 -0.557 -12.982 1.00 97.12 109 ILE A N 1
ATOM 805 C CA . ILE A 1 109 ? 6.795 -1.774 -13.150 1.00 97.12 109 ILE A CA 1
ATOM 806 C C . ILE A 1 109 ? 8.051 -1.505 -13.990 1.00 97.12 109 ILE A C 1
ATOM 808 O O . ILE A 1 109 ? 9.135 -1.958 -13.625 1.00 97.12 109 ILE A O 1
ATOM 812 N N . ALA A 1 110 ? 7.931 -0.750 -15.084 1.00 95.56 110 ALA A N 1
ATOM 813 C CA . ALA A 1 110 ? 9.067 -0.373 -15.919 1.00 95.56 110 ALA A CA 1
ATOM 814 C C . ALA A 1 110 ? 10.095 0.456 -15.135 1.00 95.56 110 ALA A C 1
ATOM 816 O O . ALA A 1 110 ? 11.283 0.147 -15.193 1.00 95.56 110 ALA A O 1
ATOM 817 N N . ASP A 1 111 ? 9.641 1.428 -14.338 1.00 94.38 111 ASP A N 1
ATOM 818 C CA . ASP A 1 111 ? 10.503 2.262 -13.496 1.00 94.38 111 ASP A CA 1
ATOM 819 C C . ASP A 1 111 ? 11.271 1.415 -12.456 1.00 94.38 111 ASP A C 1
ATOM 821 O O . ASP A 1 111 ? 12.446 1.678 -12.188 1.00 94.38 111 ASP A O 1
ATOM 825 N N . ILE A 1 112 ? 10.643 0.368 -11.894 1.00 95.69 112 ILE A N 1
ATOM 826 C CA . ILE A 1 112 ? 11.309 -0.587 -10.987 1.00 95.69 112 ILE A CA 1
ATOM 827 C C . ILE A 1 112 ? 12.426 -1.338 -11.712 1.00 95.69 112 ILE A C 1
ATOM 829 O O . ILE A 1 112 ? 13.542 -1.413 -11.194 1.00 95.69 112 ILE A O 1
ATOM 833 N N . ILE A 1 113 ? 12.144 -1.869 -12.904 1.00 93.06 113 ILE A N 1
ATOM 834 C CA . ILE A 1 113 ? 13.118 -2.627 -13.700 1.00 93.06 113 ILE A CA 1
ATOM 835 C C . ILE A 1 113 ? 14.281 -1.726 -14.127 1.00 93.06 113 ILE A C 1
ATOM 837 O O . ILE A 1 113 ? 15.440 -2.095 -13.945 1.00 93.06 113 ILE A O 1
ATOM 841 N N . GLU A 1 114 ? 13.991 -0.537 -14.659 1.00 91.81 114 GLU A N 1
ATOM 842 C CA . GLU A 1 114 ? 15.004 0.409 -15.130 1.00 91.81 114 GLU A CA 1
ATOM 843 C C . GLU A 1 114 ? 15.953 0.817 -14.001 1.00 91.81 114 GLU A C 1
ATOM 845 O O . GLU A 1 114 ? 17.172 0.735 -14.154 1.00 91.81 114 GLU A O 1
ATOM 850 N N . ARG A 1 115 ? 15.413 1.186 -12.835 1.00 92.62 115 ARG A N 1
ATOM 851 C CA . ARG A 1 115 ? 16.234 1.551 -11.674 1.00 92.62 115 ARG A CA 1
ATOM 852 C C . ARG A 1 115 ? 17.020 0.363 -11.130 1.00 92.62 115 ARG A C 1
ATOM 854 O O . ARG A 1 115 ? 18.173 0.540 -10.748 1.00 92.62 115 ARG A O 1
ATOM 861 N N . GLY A 1 116 ? 16.434 -0.835 -11.145 1.00 90.06 116 GLY A N 1
ATOM 862 C CA . GLY A 1 116 ? 17.133 -2.070 -10.797 1.00 90.06 116 GLY A CA 1
ATOM 863 C C . GLY A 1 116 ? 18.354 -2.304 -11.688 1.00 90.06 116 GLY A C 1
ATOM 864 O O . GLY A 1 116 ? 19.445 -2.529 -11.176 1.00 90.06 116 GLY A O 1
ATOM 865 N N . MET A 1 117 ? 18.211 -2.153 -13.009 1.00 90.00 117 MET A N 1
ATOM 866 C CA . MET A 1 117 ? 19.332 -2.260 -13.955 1.00 90.00 117 MET A CA 1
ATOM 867 C C . MET A 1 117 ? 20.365 -1.136 -13.796 1.00 90.00 117 MET A C 1
ATOM 869 O O . MET A 1 117 ? 21.555 -1.368 -13.985 1.00 90.00 117 MET A O 1
ATOM 873 N N . GLN A 1 118 ? 19.937 0.085 -13.457 1.00 89.12 118 GLN A N 1
ATOM 874 C CA . GLN A 1 118 ? 20.858 1.199 -13.199 1.00 89.12 118 GLN A CA 1
ATOM 875 C C . GLN A 1 118 ? 21.705 0.967 -11.940 1.00 89.12 118 GLN A C 1
ATOM 877 O O . GLN A 1 118 ? 22.888 1.301 -11.930 1.00 89.12 118 GLN A O 1
ATOM 882 N N . GLN A 1 119 ? 21.107 0.409 -10.884 1.00 88.25 119 GLN A N 1
ATOM 883 C CA . GLN A 1 119 ? 21.794 0.095 -9.626 1.00 88.25 119 GLN A CA 1
ATOM 884 C C . GLN A 1 119 ? 22.656 -1.168 -9.729 1.00 88.25 119 GLN A C 1
ATOM 886 O O . GLN A 1 119 ? 23.702 -1.244 -9.089 1.00 88.25 119 GLN A O 1
ATOM 891 N N . HIS A 1 120 ? 22.232 -2.120 -10.560 1.00 86.25 120 HIS A N 1
ATOM 892 C CA . HIS A 1 120 ? 22.892 -3.398 -10.802 1.00 86.25 120 HIS A CA 1
ATOM 893 C C . HIS A 1 120 ? 23.115 -3.603 -12.306 1.00 86.25 120 HIS A C 1
ATOM 895 O O . HIS A 1 120 ? 22.330 -4.303 -12.959 1.00 86.25 120 HIS A O 1
ATOM 901 N N . PRO A 1 121 ? 24.172 -3.003 -12.887 1.00 84.88 121 PRO A N 1
ATOM 902 C CA . PRO A 1 121 ? 24.469 -3.115 -14.315 1.00 84.88 121 PRO A CA 1
ATOM 903 C C . PRO A 1 121 ? 24.597 -4.564 -14.812 1.00 84.88 121 PRO A C 1
ATOM 905 O O . PRO A 1 121 ? 24.350 -4.839 -15.985 1.00 84.88 121 PRO A O 1
ATOM 908 N N . GLU A 1 122 ? 24.930 -5.509 -13.929 1.00 83.94 122 GLU A N 1
ATOM 909 C CA . GLU A 1 122 ? 24.949 -6.949 -14.193 1.00 83.94 122 GLU A CA 1
ATOM 910 C C . GLU A 1 122 ? 23.586 -7.518 -14.622 1.00 83.94 122 GLU A C 1
ATOM 912 O O . GLU A 1 122 ? 23.542 -8.481 -15.386 1.00 83.94 122 GLU A O 1
ATOM 917 N N . LEU A 1 123 ? 22.476 -6.903 -14.201 1.00 81.38 123 LEU A N 1
ATOM 918 C CA . LEU A 1 123 ? 21.120 -7.299 -14.600 1.00 81.38 123 LEU A CA 1
ATOM 919 C C . LEU A 1 123 ? 20.766 -6.847 -16.024 1.00 81.38 123 LEU A C 1
ATOM 921 O O . LEU A 1 123 ? 19.775 -7.305 -16.587 1.00 81.38 123 LEU A O 1
ATOM 925 N N . SER A 1 124 ? 21.576 -5.971 -16.624 1.00 72.81 124 SER A N 1
ATOM 926 C CA . SER A 1 124 ? 21.402 -5.487 -17.999 1.00 72.81 124 SER A CA 1
ATOM 927 C C . SER A 1 124 ? 21.906 -6.492 -19.052 1.00 72.81 124 SER A C 1
ATOM 929 O O . SER A 1 124 ? 21.649 -6.357 -20.251 1.00 72.81 124 SER A O 1
ATOM 931 N N . VAL A 1 125 ? 22.630 -7.539 -18.632 1.00 61.19 125 VAL A N 1
ATOM 932 C CA . VAL A 1 125 ? 23.231 -8.522 -19.545 1.00 61.19 125 VAL A CA 1
ATOM 933 C C . VAL A 1 125 ? 22.141 -9.439 -20.114 1.00 61.19 125 VAL A C 1
ATOM 935 O O . VAL A 1 125 ? 21.763 -10.436 -19.509 1.00 61.19 125 VAL A O 1
ATOM 938 N N . GLY A 1 126 ? 21.628 -9.082 -21.295 1.00 60.72 126 GLY A N 1
ATOM 939 C CA . GLY A 1 126 ? 20.606 -9.839 -22.032 1.00 60.72 126 GLY A CA 1
ATOM 940 C C . GLY A 1 126 ? 19.407 -9.012 -22.508 1.00 60.72 126 GLY A C 1
ATOM 941 O O . GLY A 1 126 ? 18.614 -9.515 -23.299 1.00 60.72 126 GLY A O 1
ATOM 942 N N . THR A 1 127 ? 19.272 -7.746 -22.091 1.00 56.19 127 THR A N 1
ATOM 943 C CA . THR A 1 127 ? 18.237 -6.833 -22.623 1.00 56.19 127 THR A CA 1
ATOM 944 C C . THR A 1 127 ? 18.641 -6.197 -23.954 1.00 56.19 127 THR A C 1
ATOM 946 O O . THR A 1 127 ? 17.769 -5.801 -24.723 1.00 56.19 127 THR A O 1
ATOM 949 N N . ASN A 1 128 ? 19.929 -6.260 -24.312 1.00 50.53 128 ASN A N 1
ATOM 950 C CA . ASN A 1 128 ? 20.368 -6.302 -25.707 1.00 50.53 128 ASN A CA 1
ATOM 951 C C . ASN A 1 128 ? 20.039 -7.684 -26.293 1.00 50.53 128 ASN A C 1
ATOM 953 O O . ASN A 1 128 ? 20.934 -8.409 -26.726 1.00 50.53 128 ASN A O 1
ATOM 957 N N . THR A 1 129 ? 18.762 -8.077 -26.309 1.00 51.19 129 THR A N 1
ATOM 958 C CA . THR A 1 129 ? 18.358 -8.928 -27.424 1.00 51.19 129 THR A CA 1
ATOM 959 C C . THR A 1 129 ? 18.536 -8.029 -28.624 1.00 51.19 129 THR A C 1
ATOM 961 O O . THR A 1 129 ? 17.824 -7.042 -28.800 1.00 51.19 129 THR A O 1
ATOM 964 N N . GLU A 1 130 ? 19.625 -8.297 -29.344 1.00 49.12 130 GLU A N 1
ATOM 965 C CA . GLU A 1 130 ? 19.772 -7.975 -30.746 1.00 49.12 130 GLU A CA 1
ATOM 966 C C . GLU A 1 130 ? 18.374 -7.839 -31.334 1.00 49.12 130 GLU A C 1
ATOM 968 O O . GLU A 1 130 ? 17.576 -8.781 -31.274 1.00 49.12 130 GLU A O 1
ATOM 973 N N . VAL A 1 131 ? 18.064 -6.642 -31.830 1.00 48.53 131 VAL A N 1
ATOM 974 C CA . VAL A 1 131 ? 16.979 -6.455 -32.780 1.00 48.53 131 VAL A CA 1
ATOM 975 C C . VAL A 1 131 ? 17.357 -7.351 -33.957 1.00 48.53 131 VAL A C 1
ATOM 977 O O . VAL A 1 131 ? 18.070 -6.951 -34.871 1.00 48.53 131 VAL A O 1
ATOM 980 N N . LEU A 1 132 ? 16.990 -8.623 -33.842 1.00 47.47 132 LEU A N 1
ATOM 981 C CA . LEU A 1 132 ? 17.107 -9.669 -34.837 1.00 47.47 132 LEU A CA 1
ATOM 982 C C . LEU A 1 132 ? 15.974 -9.427 -35.826 1.00 47.47 132 LEU A C 1
ATOM 984 O O . LEU A 1 132 ? 15.084 -10.249 -35.991 1.00 47.47 132 LEU A O 1
ATOM 988 N N . ASP A 1 133 ? 16.024 -8.275 -36.480 1.00 45.66 133 ASP A N 1
ATOM 989 C CA . ASP A 1 133 ? 15.295 -8.033 -37.704 1.00 45.66 133 ASP A CA 1
ATOM 990 C C . ASP A 1 133 ? 16.294 -7.533 -38.745 1.00 45.66 133 ASP A C 1
ATOM 992 O O . ASP A 1 133 ? 17.074 -6.605 -38.532 1.00 45.66 133 ASP A O 1
ATOM 996 N N . LYS A 1 134 ? 16.310 -8.310 -39.824 1.00 38.12 134 LYS A N 1
ATOM 997 C CA . LYS A 1 134 ? 17.168 -8.249 -41.003 1.00 38.12 134 LYS A CA 1
ATOM 998 C C . LYS A 1 134 ? 17.001 -6.965 -41.807 1.00 38.12 134 LYS A C 1
ATOM 1000 O O . LYS A 1 134 ? 15.883 -6.409 -41.803 1.00 38.12 134 LYS A O 1
#

Organism: Laticauda laticaudata (NCBI:txid8630)

Foldseek 3Di:
DVVVVVLVVLQVVLVVCVVVVVLVSSLVSLVVQLVVQVPPDDDDDPDLQSNLSSLQSVLVSCVVVLVLVSSLVSLVVSCVSVPDDLVSLQSNLSSCVSVVVNVSSVVSVVVSLVVVCVVPVVSVVPVPPPPPDD